Protein AF-A0A9D8RLP2-F1 (afdb_monomer_lite)

Foldseek 3Di:
DPDWDDDDFKIKDWAQPDPDPCSVQQWIKIKMKGGPPADDKDWDWDDPDPPDTDIDTDRDDPDDPPDDIDMDIDICNVPRPDVHRVRRVVVSVVVNVCVVDPDDDDDD

Secondary structure (DSSP, 8-state):
--EEEEETTEEEEEEES--STTHHHH-EEEEEEE-TT-S-EEEEEEEEETTEEEEEEEE---PPTTPPPEEEEEETTTTSS-SSHHHHHHHHHHHHHHHHS-------

Radius of gyration: 16.04 Å; chains: 1; bounding box: 32×32×56 Å

Sequence (108 aa):
VKDITQQGNWLALTEPASDSSDAERDGDILLGVILQGAEKQSRFQTPTSPNQQVQHALLLRKAKAGEKILMLNGSAWSHAGVAGGAEWAEQVKQAADRLNNPLLIKIK

Structure (mmCIF, N/CA/C/O backbone):
data_AF-A0A9D8RLP2-F1
#
_entry.id   AF-A0A9D8RLP2-F1
#
loop_
_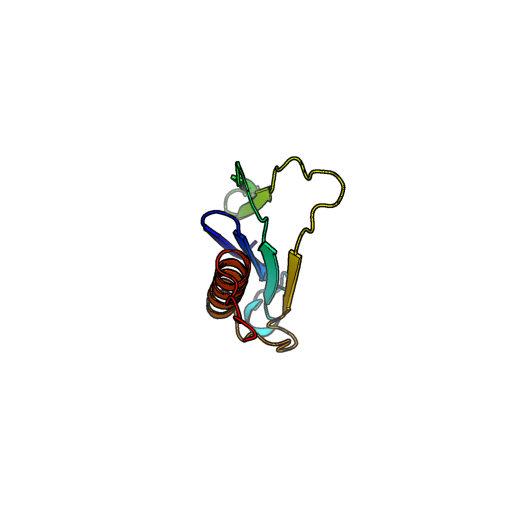atom_site.group_PDB
_atom_site.id
_atom_site.type_symbol
_atom_site.label_atom_id
_atom_site.label_alt_id
_atom_site.label_comp_id
_atom_site.label_asym_id
_atom_site.label_entity_id
_atom_site.label_seq_id
_atom_site.pdbx_PDB_ins_code
_atom_site.Cartn_x
_atom_site.Cartn_y
_atom_site.Cartn_z
_atom_site.occupancy
_atom_site.B_iso_or_equiv
_atom_site.auth_seq_id
_atom_site.auth_comp_id
_atom_site.auth_asym_id
_atom_site.auth_atom_id
_atom_site.pdbx_PDB_model_num
ATOM 1 N N . VAL A 1 1 ? -1.550 7.129 -10.935 1.00 70.94 1 VAL A N 1
ATOM 2 C CA . VAL A 1 1 ? -1.659 5.824 -10.263 1.00 70.94 1 VAL A CA 1
ATOM 3 C C . VAL A 1 1 ? -1.643 4.693 -11.251 1.00 70.94 1 VAL A C 1
ATOM 5 O O . VAL A 1 1 ? -2.563 4.590 -12.058 1.00 70.94 1 VAL A O 1
ATOM 8 N N . LYS A 1 2 ? -0.567 3.899 -11.205 1.00 77.69 2 LYS A N 1
ATOM 9 C CA . LYS A 1 2 ? -0.337 2.729 -12.064 1.00 77.69 2 LYS A CA 1
ATOM 10 C C . LYS A 1 2 ? -1.239 1.580 -11.639 1.00 77.69 2 LYS A C 1
ATOM 12 O O . LYS A 1 2 ? -1.931 1.011 -12.475 1.00 77.69 2 LYS A O 1
ATOM 17 N N . ASP A 1 3 ? -1.283 1.301 -10.338 1.00 83.94 3 ASP A N 1
ATOM 18 C CA . ASP A 1 3 ? -2.168 0.280 -9.793 1.00 83.94 3 ASP A CA 1
ATOM 19 C C . ASP A 1 3 ? -2.656 0.612 -8.383 1.00 83.94 3 ASP A C 1
ATOM 21 O O . ASP A 1 3 ? -1.991 1.288 -7.594 1.00 83.94 3 ASP A O 1
ATOM 25 N N . ILE A 1 4 ? -3.842 0.104 -8.073 1.00 86.25 4 ILE A N 1
ATOM 26 C CA . ILE A 1 4 ? -4.405 0.089 -6.732 1.00 86.25 4 ILE A CA 1
ATOM 27 C C . ILE A 1 4 ? -4.890 -1.334 -6.487 1.00 86.25 4 ILE A C 1
ATOM 29 O O . ILE A 1 4 ? -5.647 -1.882 -7.287 1.00 86.25 4 ILE A O 1
ATOM 33 N N . THR A 1 5 ? -4.552 -1.897 -5.336 1.00 87.06 5 THR A N 1
ATOM 34 C CA . THR A 1 5 ? -5.169 -3.115 -4.809 1.00 87.06 5 THR A CA 1
ATOM 35 C C . THR A 1 5 ? -5.876 -2.773 -3.504 1.00 87.06 5 THR A C 1
ATOM 37 O O . THR A 1 5 ? -5.331 -2.088 -2.642 1.00 87.06 5 THR A O 1
ATOM 40 N N . GLN A 1 6 ? -7.125 -3.209 -3.372 1.00 84.19 6 GLN A N 1
ATOM 41 C CA . GLN A 1 6 ? -7.971 -2.883 -2.230 1.00 84.19 6 GLN A CA 1
ATOM 42 C C . GLN A 1 6 ? -8.731 -4.129 -1.791 1.00 84.19 6 GLN A C 1
ATOM 44 O O . GLN A 1 6 ? -9.425 -4.740 -2.605 1.00 84.19 6 GLN A O 1
ATOM 49 N N . GLN A 1 7 ? -8.650 -4.467 -0.504 1.00 82.56 7 GLN A N 1
ATOM 50 C CA . GLN A 1 7 ? -9.427 -5.562 0.063 1.00 82.56 7 GLN A CA 1
ATOM 51 C C . GLN A 1 7 ? -9.730 -5.305 1.539 1.00 82.56 7 GLN A C 1
ATOM 53 O O . GLN A 1 7 ? -8.838 -5.037 2.341 1.00 82.56 7 GLN A O 1
ATOM 58 N N . GLY A 1 8 ? -11.005 -5.432 1.909 1.00 80.25 8 GLY A N 1
ATOM 59 C CA . GLY A 1 8 ? -11.451 -5.300 3.293 1.00 80.25 8 GLY A CA 1
ATOM 60 C C . GLY A 1 8 ? -11.092 -3.943 3.900 1.00 80.25 8 GLY A C 1
ATOM 61 O O . GLY A 1 8 ? -11.764 -2.946 3.651 1.00 80.25 8 GLY A O 1
ATOM 62 N N . ASN A 1 9 ? -10.061 -3.933 4.744 1.00 78.31 9 ASN A N 1
ATOM 63 C CA . ASN A 1 9 ? -9.677 -2.797 5.572 1.00 78.31 9 ASN A CA 1
ATOM 64 C C . ASN A 1 9 ? -8.304 -2.199 5.217 1.00 78.31 9 ASN A C 1
ATOM 66 O O . ASN A 1 9 ? -7.820 -1.307 5.916 1.00 78.31 9 ASN A O 1
ATOM 70 N N . TRP A 1 10 ? -7.686 -2.657 4.129 1.00 84.56 10 TRP A N 1
ATOM 71 C CA . TRP A 1 10 ? -6.401 -2.151 3.660 1.00 84.56 10 TRP A CA 1
ATOM 72 C C . TRP A 1 10 ? -6.428 -1.791 2.173 1.00 84.56 10 TRP A C 1
ATOM 74 O O . TRP A 1 10 ? -7.321 -2.194 1.423 1.00 84.56 10 TRP A O 1
ATOM 84 N N . LEU A 1 11 ? -5.463 -0.971 1.772 1.00 87.62 11 LEU A N 1
ATOM 85 C CA . LEU A 1 11 ? -5.239 -0.531 0.401 1.00 87.62 11 LEU A CA 1
ATOM 86 C C . LEU A 1 11 ? -3.734 -0.450 0.142 1.00 87.62 11 LEU A C 1
ATOM 88 O O . LEU A 1 11 ? -3.007 0.099 0.967 1.00 87.62 11 LEU A O 1
ATOM 92 N N . ALA A 1 12 ? -3.293 -0.955 -1.006 1.00 88.50 12 ALA A N 1
ATOM 93 C CA . ALA A 1 12 ? -1.963 -0.738 -1.560 1.00 88.50 12 ALA A CA 1
ATOM 94 C C . ALA A 1 12 ? -2.080 0.040 -2.876 1.00 88.50 12 ALA A C 1
ATOM 96 O O . ALA A 1 12 ? -2.970 -0.219 -3.686 1.00 88.50 12 ALA A O 1
ATOM 97 N N . LEU A 1 13 ? -1.191 1.003 -3.077 1.00 88.12 13 LEU A N 1
ATOM 98 C CA . LEU A 1 13 ? -1.156 1.909 -4.215 1.00 88.12 13 LEU A CA 1
ATOM 99 C C . LEU A 1 13 ? 0.264 1.965 -4.777 1.00 88.12 13 LEU A C 1
ATOM 101 O O . LEU A 1 13 ? 1.233 1.989 -4.016 1.00 88.12 13 LEU A O 1
ATOM 105 N N . THR A 1 14 ? 0.347 1.973 -6.104 1.00 87.12 14 THR A N 1
ATOM 106 C CA . THR A 1 14 ? 1.586 2.024 -6.880 1.00 87.12 14 THR A CA 1
ATOM 107 C C . THR A 1 14 ? 1.517 3.190 -7.858 1.00 87.12 14 THR A C 1
ATOM 109 O O . THR A 1 14 ? 0.660 3.209 -8.747 1.00 87.12 14 THR A O 1
ATOM 112 N N . GLU A 1 15 ? 2.445 4.131 -7.719 1.00 84.00 15 GLU A N 1
ATOM 113 C CA . GLU A 1 15 ? 2.680 5.227 -8.658 1.00 84.00 15 GLU A CA 1
ATOM 114 C C . GLU A 1 15 ? 3.975 5.012 -9.426 1.00 84.00 15 GLU A C 1
ATOM 116 O O . GLU A 1 15 ? 4.944 4.566 -8.820 1.00 84.00 15 GLU A O 1
ATOM 121 N N . PRO A 1 16 ? 4.053 5.427 -10.697 1.00 80.81 16 PRO A N 1
ATOM 122 C CA . PRO A 1 16 ? 5.354 5.633 -11.312 1.00 80.81 16 PRO A CA 1
ATOM 123 C C . PRO A 1 16 ? 6.097 6.760 -10.571 1.00 80.81 16 PRO A C 1
ATOM 125 O O . PRO A 1 16 ? 5.498 7.786 -10.236 1.00 80.81 16 PRO A O 1
ATOM 128 N N . ALA A 1 17 ? 7.394 6.589 -10.304 1.00 79.31 17 ALA A N 1
ATOM 129 C CA . ALA A 1 17 ? 8.206 7.635 -9.675 1.00 79.31 17 ALA A CA 1
ATOM 130 C C . ALA A 1 17 ? 8.498 8.810 -10.624 1.00 79.31 17 ALA A C 1
ATOM 132 O O . ALA A 1 17 ? 8.839 9.902 -10.168 1.00 79.31 17 ALA A O 1
ATOM 133 N N . SER A 1 18 ? 8.356 8.588 -11.935 1.00 75.06 18 SER A N 1
ATOM 134 C CA . SER A 1 18 ? 8.600 9.568 -12.991 1.00 75.06 18 SER A CA 1
ATOM 135 C C . SER A 1 18 ? 7.520 9.513 -14.076 1.00 75.06 18 SER A C 1
ATOM 137 O O . SER A 1 18 ? 6.924 8.470 -14.333 1.00 75.06 18 SER A O 1
ATOM 139 N N . ASP A 1 19 ? 7.292 10.644 -14.738 1.00 71.31 19 ASP A N 1
ATOM 140 C CA . ASP A 1 19 ? 6.500 10.793 -15.961 1.00 71.31 19 ASP A CA 1
ATOM 141 C C . ASP A 1 19 ? 7.304 10.489 -17.242 1.00 71.31 19 ASP A C 1
ATOM 143 O O . ASP A 1 19 ? 6.831 10.745 -18.353 1.00 71.31 19 ASP A O 1
ATOM 147 N N . SER A 1 20 ? 8.515 9.937 -17.105 1.00 72.25 20 SER A N 1
ATOM 148 C CA . SER A 1 20 ? 9.349 9.524 -18.231 1.00 72.25 20 SER A CA 1
ATOM 149 C C . SER A 1 20 ? 8.720 8.379 -19.038 1.00 72.25 20 SER A C 1
ATOM 151 O O . SER A 1 20 ? 7.851 7.638 -18.574 1.00 72.25 20 SER A O 1
ATOM 153 N N . SER A 1 21 ? 9.204 8.193 -20.270 1.00 70.75 21 SER A N 1
ATOM 154 C CA . SER A 1 21 ? 8.784 7.084 -21.135 1.00 70.75 21 SER A CA 1
ATOM 155 C C . SER A 1 21 ? 9.223 5.702 -20.633 1.00 70.75 21 SER A C 1
ATOM 157 O O . SER A 1 21 ? 8.793 4.702 -21.197 1.00 70.75 21 SER A O 1
ATOM 159 N N . ASP A 1 22 ? 10.094 5.645 -19.622 1.00 69.44 22 ASP A N 1
ATOM 160 C CA . ASP A 1 22 ? 10.622 4.417 -19.023 1.00 69.44 22 ASP A CA 1
ATOM 161 C C . ASP A 1 22 ? 10.493 4.492 -17.495 1.00 69.44 22 ASP A C 1
ATOM 163 O O . ASP A 1 22 ? 11.465 4.484 -16.737 1.00 69.44 22 ASP A O 1
ATOM 167 N N . ALA A 1 23 ? 9.246 4.624 -17.043 1.00 63.38 23 ALA A N 1
ATOM 168 C CA . ALA A 1 23 ? 8.925 4.708 -15.625 1.00 63.38 23 ALA A CA 1
ATOM 169 C C . ALA A 1 23 ? 9.343 3.449 -14.839 1.00 63.38 23 ALA A C 1
ATOM 171 O O . ALA A 1 23 ? 9.569 3.540 -13.639 1.00 63.38 23 ALA A O 1
ATOM 172 N N . GLU A 1 24 ? 9.478 2.283 -15.488 1.00 67.44 24 GLU A N 1
ATOM 173 C CA . GLU A 1 24 ? 9.956 1.061 -14.823 1.00 67.44 24 GLU A CA 1
ATOM 174 C C . GLU A 1 24 ? 11.437 1.153 -14.447 1.00 67.44 24 GLU A C 1
ATOM 176 O O . GLU A 1 24 ? 11.797 0.772 -13.332 1.00 67.44 24 GLU A O 1
ATOM 181 N N . ARG A 1 25 ? 12.285 1.729 -15.313 1.00 73.50 25 ARG A N 1
ATOM 182 C CA . ARG A 1 25 ? 13.678 2.059 -14.967 1.00 73.50 25 ARG A CA 1
ATOM 183 C C . ARG A 1 25 ? 13.756 3.040 -13.802 1.00 73.50 25 ARG A C 1
ATOM 185 O O . ARG A 1 25 ? 14.623 2.908 -12.940 1.00 73.50 25 ARG A O 1
ATOM 192 N N . ASP A 1 26 ? 12.867 4.027 -13.795 1.00 76.44 26 ASP A N 1
ATOM 193 C CA . ASP A 1 26 ? 12.834 5.065 -12.761 1.00 76.44 26 ASP A CA 1
ATOM 194 C C . ASP A 1 26 ? 12.185 4.570 -11.456 1.00 76.44 26 ASP A C 1
ATOM 196 O O . ASP A 1 26 ? 12.259 5.244 -10.433 1.00 76.44 26 ASP A O 1
ATOM 200 N N . GLY A 1 27 ? 11.617 3.362 -11.473 1.00 76.94 27 GLY A N 1
ATOM 201 C CA . GLY A 1 27 ? 10.991 2.701 -10.340 1.00 76.94 27 GLY A CA 1
ATOM 202 C C . GLY A 1 27 ? 9.607 3.249 -9.987 1.00 76.94 27 GLY A C 1
ATOM 203 O O . GLY A 1 27 ? 9.154 4.287 -10.464 1.00 76.94 27 GLY A O 1
ATOM 204 N N . ASP A 1 28 ? 8.926 2.529 -9.099 1.00 84.50 28 ASP A N 1
ATOM 205 C CA . ASP A 1 28 ? 7.602 2.894 -8.595 1.00 84.50 28 ASP A CA 1
ATOM 206 C C . ASP A 1 28 ? 7.681 3.434 -7.145 1.00 84.50 28 ASP A C 1
ATOM 208 O O . ASP A 1 28 ? 8.479 2.966 -6.322 1.00 84.50 28 ASP A O 1
ATOM 212 N N . ILE A 1 29 ? 6.812 4.391 -6.811 1.00 82.56 29 ILE A N 1
ATOM 213 C CA . ILE A 1 29 ? 6.515 4.841 -5.444 1.00 82.56 29 ILE A CA 1
ATOM 214 C C . ILE A 1 29 ? 5.323 4.040 -4.920 1.00 82.56 29 ILE A C 1
ATOM 216 O O . ILE A 1 29 ? 4.307 3.884 -5.600 1.00 82.56 29 ILE A O 1
ATOM 220 N N . LEU A 1 30 ? 5.432 3.545 -3.689 1.00 85.75 30 LEU A N 1
ATOM 221 C CA . LEU A 1 30 ? 4.496 2.582 -3.124 1.00 85.75 30 LEU A CA 1
ATOM 222 C C . LEU A 1 30 ? 3.918 3.113 -1.807 1.00 85.75 30 LEU A C 1
ATOM 224 O O . LEU A 1 30 ? 4.648 3.527 -0.904 1.00 85.75 30 LEU A O 1
ATOM 228 N N . LEU A 1 31 ? 2.592 3.092 -1.680 1.00 85.44 31 LEU A N 1
ATOM 229 C CA . LEU A 1 31 ? 1.877 3.503 -0.469 1.00 85.44 31 LEU A CA 1
ATOM 230 C C . LEU A 1 31 ? 0.906 2.410 -0.029 1.00 85.44 31 LEU A C 1
ATOM 232 O O . LEU A 1 31 ? 0.253 1.772 -0.848 1.00 85.44 31 LEU A O 1
ATOM 236 N N . GLY A 1 32 ? 0.817 2.187 1.275 1.00 84.69 32 GLY A N 1
ATOM 237 C CA . GLY A 1 32 ? -0.005 1.170 1.903 1.00 84.69 32 GLY A CA 1
ATOM 238 C C . GLY A 1 32 ? -0.721 1.793 3.085 1.00 84.69 32 GLY A C 1
ATOM 239 O O . GLY A 1 32 ? -0.103 2.454 3.916 1.00 84.69 32 GLY A O 1
ATOM 240 N N . VAL A 1 33 ? -2.031 1.614 3.173 1.00 82.81 33 VAL A N 1
ATOM 241 C CA . VAL A 1 33 ? -2.820 2.146 4.285 1.00 82.81 33 VAL A CA 1
ATOM 242 C C . VAL A 1 33 ? -3.658 1.030 4.871 1.00 82.81 33 VAL A C 1
ATOM 244 O O . VAL A 1 33 ? -4.400 0.361 4.152 1.00 82.81 33 VAL A O 1
ATOM 247 N N . ILE A 1 34 ? -3.553 0.846 6.186 1.00 81.75 34 ILE A N 1
ATOM 248 C CA . ILE A 1 34 ? -4.319 -0.149 6.933 1.00 81.75 34 ILE A CA 1
ATOM 249 C C . ILE A 1 34 ? -5.197 0.589 7.938 1.00 81.75 34 ILE A C 1
ATOM 251 O O . ILE A 1 34 ? -4.717 1.311 8.816 1.00 81.75 34 ILE A O 1
ATOM 255 N N . LEU A 1 35 ? -6.504 0.393 7.808 1.00 75.50 35 LEU A N 1
ATOM 256 C CA . LEU A 1 35 ? -7.515 0.960 8.685 1.00 75.50 35 LEU A CA 1
ATOM 257 C C . LEU A 1 35 ? -8.114 -0.169 9.515 1.00 75.50 35 LEU A C 1
ATOM 259 O O . LEU A 1 35 ? -8.922 -0.935 9.008 1.00 75.50 35 LEU A O 1
ATOM 263 N N . GLN A 1 36 ? -7.768 -0.311 10.790 1.00 68.88 36 GLN A N 1
ATOM 264 C CA . GLN A 1 36 ? -8.489 -1.270 11.639 1.00 68.88 36 GLN A CA 1
ATOM 265 C C . GLN A 1 36 ? -9.965 -0.850 11.717 1.00 68.88 36 GLN A C 1
ATOM 267 O O . GLN A 1 36 ? -10.224 0.318 11.945 1.00 68.88 36 GLN A O 1
ATOM 272 N N . GLY A 1 37 ? -10.934 -1.740 11.456 1.00 62.28 37 GLY A N 1
ATOM 273 C CA . GLY A 1 37 ? -12.376 -1.434 11.568 1.00 62.28 37 GLY A CA 1
ATOM 274 C C . GLY A 1 37 ? -13.006 -0.554 10.4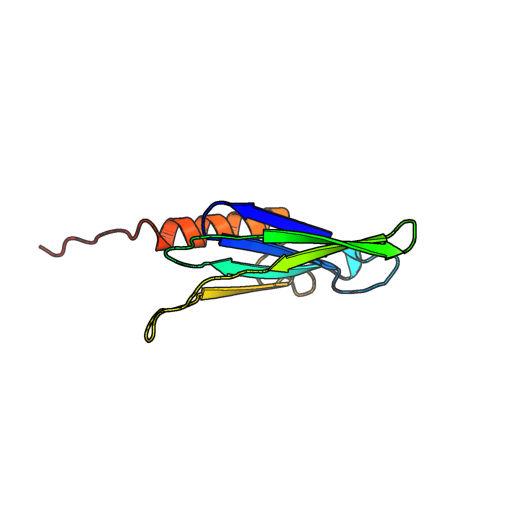68 1.00 62.28 37 GLY A C 1
ATOM 275 O O . GLY A 1 37 ? -13.844 0.289 10.775 1.00 62.28 37 GLY A O 1
ATOM 276 N N . ALA A 1 38 ? -12.598 -0.683 9.201 1.00 55.25 38 ALA A N 1
ATOM 277 C CA . ALA A 1 38 ? -13.098 0.165 8.108 1.00 55.25 38 ALA A CA 1
ATOM 278 C C . ALA A 1 38 ? -14.540 -0.157 7.653 1.00 55.25 38 ALA A C 1
ATOM 280 O O . ALA A 1 38 ? -14.881 -1.317 7.443 1.00 55.25 38 ALA A O 1
ATOM 281 N N . GLU A 1 39 ? -15.347 0.888 7.413 1.00 55.06 39 GLU A N 1
ATOM 282 C CA . GLU A 1 39 ? -16.744 0.771 6.945 1.00 55.06 39 GLU A CA 1
ATOM 283 C C . GLU A 1 39 ? -16.963 1.157 5.468 1.00 55.06 39 GLU A C 1
ATOM 285 O O . GLU A 1 39 ? -18.036 0.877 4.939 1.00 55.06 39 GLU A O 1
ATOM 290 N N . LYS A 1 40 ? -15.984 1.760 4.768 1.00 56.72 40 LYS A N 1
ATOM 291 C CA . LYS A 1 40 ? -16.012 1.959 3.303 1.00 56.72 40 LYS A CA 1
ATOM 292 C C . LYS A 1 40 ? -14.651 2.398 2.759 1.00 56.72 40 LYS A C 1
ATOM 294 O O . LYS A 1 40 ? -13.985 3.263 3.318 1.00 56.72 40 LYS A O 1
ATOM 299 N N . GLN A 1 41 ? -14.266 1.826 1.628 1.00 64.44 41 GLN A N 1
ATOM 300 C CA . GLN A 1 41 ? -13.088 2.203 0.853 1.00 64.44 41 GLN A CA 1
ATOM 301 C C . GLN A 1 41 ? -13.544 2.382 -0.600 1.00 64.44 41 GLN A C 1
ATOM 303 O O . GLN A 1 41 ? -14.294 1.543 -1.110 1.00 64.44 41 GLN A O 1
ATOM 308 N N . SER A 1 42 ? -13.160 3.476 -1.258 1.00 61.09 42 SER A N 1
ATOM 309 C CA . SER A 1 42 ? -13.636 3.782 -2.610 1.00 61.09 42 SER A CA 1
ATOM 310 C C . SER A 1 42 ? -12.484 4.116 -3.545 1.00 61.09 42 SER A C 1
ATOM 312 O O . SER A 1 42 ? -11.620 4.936 -3.233 1.00 61.09 42 SER A O 1
ATOM 314 N N . ARG A 1 43 ? -12.512 3.480 -4.717 1.00 67.25 43 ARG A N 1
ATOM 315 C CA . ARG A 1 43 ? -11.651 3.795 -5.850 1.00 67.25 43 ARG A CA 1
ATOM 316 C C . ARG A 1 43 ? -12.417 4.706 -6.796 1.00 67.25 43 ARG A C 1
ATOM 318 O O . ARG A 1 43 ? -13.531 4.376 -7.197 1.00 67.25 43 ARG A O 1
ATOM 325 N N . PHE A 1 44 ? -11.807 5.818 -7.167 1.00 63.25 44 PHE A N 1
ATOM 326 C CA . PHE A 1 44 ? -12.322 6.716 -8.189 1.00 63.25 44 PHE A CA 1
ATOM 327 C C . PHE A 1 44 ? -11.413 6.634 -9.405 1.00 63.25 44 PHE A C 1
ATOM 329 O O . PHE A 1 44 ? -10.196 6.629 -9.264 1.00 63.25 44 PHE A O 1
ATOM 336 N N . GLN A 1 45 ? -11.996 6.539 -10.592 1.00 69.38 45 GLN A N 1
ATOM 337 C CA . GLN A 1 45 ? -11.267 6.692 -11.845 1.00 69.38 45 GLN A CA 1
ATOM 338 C C . GLN A 1 45 ? -11.717 8.011 -12.452 1.00 69.38 45 GLN A C 1
ATOM 340 O O . GLN A 1 45 ? -12.909 8.204 -12.695 1.00 69.38 45 GLN A O 1
ATOM 345 N N . THR A 1 46 ? -10.785 8.935 -12.640 1.00 58.97 46 THR A N 1
ATOM 346 C CA . THR A 1 46 ? -11.052 10.225 -13.267 1.00 58.97 46 THR A CA 1
ATOM 347 C C . THR A 1 46 ? -10.374 10.254 -14.635 1.00 58.97 46 THR A C 1
ATOM 349 O O . THR A 1 46 ? -9.169 10.010 -14.734 1.00 58.97 46 THR A O 1
ATOM 352 N N . PRO A 1 47 ? -11.119 10.520 -15.720 1.00 65.56 47 PRO A N 1
ATOM 353 C CA . PRO A 1 47 ? -10.498 10.798 -17.003 1.00 65.56 47 PRO A CA 1
ATOM 354 C C . PRO A 1 47 ? -9.768 12.139 -16.907 1.00 65.56 47 PRO A C 1
ATOM 356 O O . PRO A 1 47 ? -10.367 13.155 -16.554 1.00 65.56 47 PRO A O 1
ATOM 359 N N . THR A 1 48 ? -8.473 12.144 -17.206 1.00 66.31 48 THR A N 1
ATOM 360 C CA . THR A 1 48 ? -7.651 13.366 -17.243 1.00 66.31 48 THR A CA 1
ATOM 361 C C . THR A 1 48 ? -7.325 13.800 -18.670 1.00 66.31 48 THR A C 1
ATOM 363 O O . THR A 1 48 ? -7.006 14.962 -18.900 1.00 66.31 48 THR A O 1
ATOM 366 N N . SER A 1 49 ? -7.435 12.884 -19.638 1.00 62.97 49 SER A N 1
ATOM 367 C CA . SER A 1 49 ? -7.223 13.099 -21.075 1.00 62.97 49 SER A CA 1
ATOM 368 C C . SER A 1 49 ? -7.959 11.993 -21.860 1.00 62.97 49 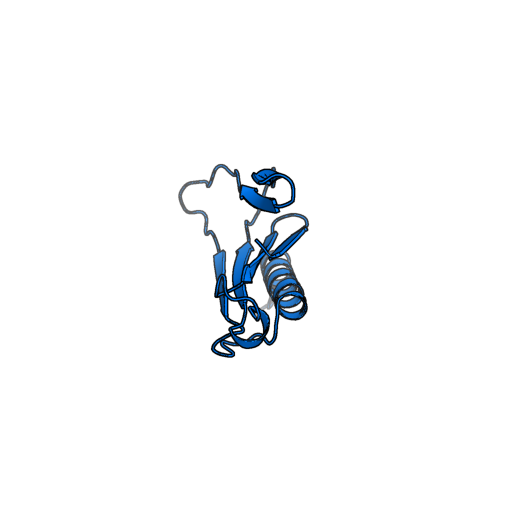SER A C 1
ATOM 370 O O . SER A 1 49 ? -8.272 10.966 -21.253 1.00 62.97 49 SER A O 1
ATOM 372 N N . PRO A 1 50 ? -8.228 12.117 -23.179 1.00 67.50 50 PRO A N 1
ATOM 373 C CA . PRO A 1 50 ? -8.999 11.123 -23.943 1.00 67.50 50 PRO A CA 1
ATOM 374 C C . PRO A 1 50 ? -8.486 9.680 -23.832 1.00 67.50 50 PRO A C 1
ATOM 376 O O . PRO A 1 50 ? -9.270 8.746 -23.957 1.00 67.50 50 PRO A O 1
ATOM 379 N N . ASN A 1 51 ? -7.192 9.510 -23.538 1.00 61.69 51 ASN A N 1
ATOM 380 C CA . ASN A 1 51 ? -6.536 8.213 -23.362 1.00 61.69 51 ASN A CA 1
ATOM 381 C C . ASN A 1 51 ? -5.864 8.052 -21.984 1.00 61.69 51 ASN A C 1
ATOM 383 O O . ASN A 1 51 ? -5.074 7.130 -21.801 1.00 61.69 51 ASN A O 1
ATOM 387 N N . GLN A 1 52 ? -6.125 8.948 -21.024 1.00 58.22 52 GLN A N 1
ATOM 388 C CA . GLN A 1 52 ? -5.559 8.855 -19.675 1.00 58.22 52 GLN A CA 1
ATOM 389 C C . GLN A 1 52 ? -6.659 8.785 -18.625 1.00 58.22 52 GLN A C 1
ATOM 391 O O . GLN A 1 52 ? -7.524 9.658 -18.532 1.00 58.22 52 GLN A O 1
ATOM 396 N N . GLN A 1 53 ? -6.576 7.746 -17.802 1.00 66.94 53 GLN A N 1
ATOM 397 C CA . GLN A 1 53 ? -7.369 7.604 -16.594 1.00 66.94 53 GLN A CA 1
ATOM 398 C C . GLN A 1 53 ? -6.423 7.650 -15.403 1.00 66.94 53 GLN A C 1
ATOM 400 O O . GLN A 1 53 ? -5.460 6.885 -15.337 1.00 66.94 53 GLN A O 1
ATOM 405 N N . VAL A 1 54 ? -6.703 8.534 -14.452 1.00 63.88 54 VAL A N 1
ATOM 406 C CA . VAL A 1 54 ? -6.017 8.540 -13.165 1.00 63.88 54 VAL A CA 1
ATOM 407 C C . VAL A 1 54 ? -6.913 7.824 -12.169 1.00 63.88 54 VAL A C 1
ATOM 409 O O . VAL A 1 54 ? -8.078 8.172 -11.980 1.00 63.88 54 VAL A O 1
ATOM 412 N N . GLN A 1 55 ? -6.387 6.771 -11.550 1.00 69.12 55 GLN A N 1
ATOM 413 C CA . GLN A 1 55 ? -7.056 6.152 -10.412 1.00 69.12 55 GLN A CA 1
ATOM 414 C C . GLN A 1 55 ? -6.761 6.998 -9.170 1.00 69.12 55 GLN A C 1
ATOM 416 O O . GLN A 1 55 ? -5.668 7.518 -9.033 1.00 69.12 55 GLN A O 1
ATOM 421 N N . HIS A 1 56 ? -7.703 7.143 -8.252 1.00 65.75 56 HIS A N 1
ATOM 422 C CA . HIS A 1 56 ? -7.497 7.757 -6.947 1.00 65.75 56 HIS A CA 1
ATOM 423 C C . HIS A 1 56 ? -8.104 6.844 -5.883 1.00 65.75 56 HIS A C 1
ATOM 425 O O . HIS A 1 56 ? -9.216 6.334 -6.043 1.00 65.75 56 HIS A O 1
ATOM 431 N N . ALA A 1 57 ? -7.380 6.647 -4.785 1.00 65.06 57 ALA A N 1
ATOM 432 C CA . ALA A 1 57 ? -7.902 5.985 -3.600 1.00 65.06 57 ALA A CA 1
ATOM 433 C C . ALA A 1 57 ? -8.434 7.039 -2.629 1.00 65.06 57 ALA A C 1
ATOM 435 O O . ALA A 1 57 ? -7.682 7.912 -2.198 1.00 65.06 57 ALA A O 1
ATOM 436 N N . LEU A 1 58 ? -9.709 6.941 -2.252 1.00 64.31 58 LEU A N 1
ATOM 437 C CA . LEU A 1 58 ? -10.263 7.732 -1.160 1.00 64.31 58 LEU A CA 1
ATOM 438 C C . LEU A 1 58 ? -10.630 6.804 -0.006 1.00 64.31 58 LEU A C 1
ATOM 440 O O . LEU A 1 58 ? -11.478 5.914 -0.116 1.00 64.31 58 LEU A O 1
ATOM 444 N N . LEU A 1 59 ? -9.972 7.039 1.122 1.00 64.94 59 LEU A N 1
ATOM 445 C CA . LEU A 1 59 ? -10.195 6.318 2.362 1.00 64.94 59 LEU A CA 1
ATOM 446 C C . LEU A 1 59 ? -11.041 7.203 3.277 1.00 64.94 59 LEU A C 1
ATOM 448 O O . LEU A 1 59 ? -10.540 8.125 3.914 1.00 64.94 59 LEU A O 1
ATOM 452 N N . LEU A 1 60 ? -12.347 6.935 3.310 1.00 59.22 60 LEU A N 1
ATOM 453 C CA . LEU A 1 60 ? -13.305 7.652 4.148 1.00 59.22 60 LEU A CA 1
ATOM 454 C C . LEU A 1 60 ? -13.681 6.789 5.343 1.00 59.22 60 LEU A C 1
ATOM 456 O O . LEU A 1 60 ? -14.460 5.845 5.248 1.00 59.22 60 LEU A O 1
ATOM 460 N N . ARG A 1 61 ? -13.141 7.158 6.498 1.00 63.09 61 ARG A N 1
ATOM 461 C CA . ARG A 1 61 ? -13.477 6.549 7.778 1.00 63.09 61 ARG A CA 1
ATOM 462 C C . ARG A 1 61 ? -13.489 7.637 8.838 1.00 63.09 61 ARG A C 1
ATOM 464 O O . ARG A 1 61 ? -12.567 8.445 8.914 1.00 63.09 61 ARG A O 1
ATOM 471 N N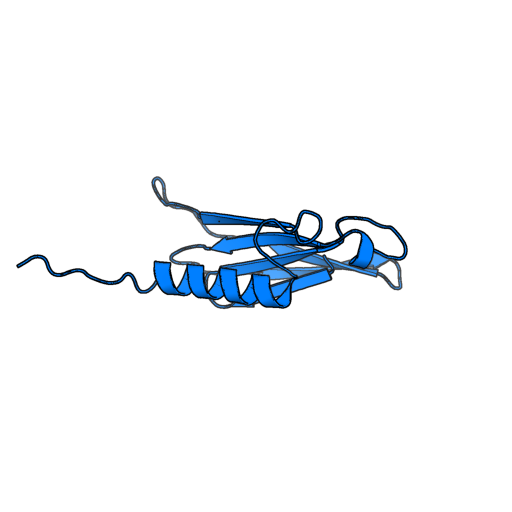 . LYS A 1 62 ? -14.499 7.624 9.707 1.00 59.62 62 LYS A N 1
ATOM 472 C CA . LYS A 1 62 ? -14.434 8.395 10.950 1.00 59.62 62 LYS A CA 1
ATOM 473 C C . LYS A 1 62 ? -13.401 7.723 11.855 1.00 59.62 62 LYS A C 1
ATOM 475 O O . LYS A 1 62 ? -13.645 6.646 12.394 1.00 59.62 62 LYS A O 1
ATOM 480 N N . ALA A 1 63 ? -12.211 8.305 11.966 1.00 61.34 63 ALA A N 1
ATOM 481 C CA . ALA A 1 63 ? -11.271 7.926 13.015 1.00 61.34 63 ALA A CA 1
ATOM 482 C C . ALA A 1 63 ? -11.884 8.307 14.368 1.00 61.34 63 ALA A C 1
ATOM 484 O O . ALA A 1 63 ? -12.378 9.428 14.519 1.00 61.34 63 ALA A O 1
ATOM 485 N N . LYS A 1 64 ? -11.906 7.387 15.338 1.00 68.19 64 LYS A N 1
ATOM 486 C CA . LYS A 1 64 ? -12.246 7.759 16.715 1.00 68.19 64 LYS A CA 1
ATOM 487 C C . LYS A 1 64 ? -11.017 8.398 17.360 1.00 68.19 64 LYS A C 1
ATOM 489 O O . LYS A 1 64 ? -9.882 8.081 17.005 1.00 68.19 64 LYS A O 1
ATOM 494 N N . ALA A 1 65 ? -11.231 9.309 18.305 1.00 64.12 65 ALA A N 1
ATOM 495 C CA . ALA A 1 65 ? -10.127 9.871 19.077 1.00 64.12 65 ALA A CA 1
ATOM 496 C C . ALA A 1 65 ? -9.341 8.740 19.768 1.00 64.12 65 ALA A C 1
ATOM 498 O O . ALA A 1 65 ? -9.938 7.863 20.389 1.00 64.12 65 ALA A O 1
ATOM 499 N N . GLY A 1 66 ? -8.012 8.752 19.629 1.00 70.44 66 GLY A N 1
ATOM 500 C CA . GLY A 1 66 ? -7.119 7.717 20.170 1.00 70.44 66 GLY A CA 1
ATOM 501 C C . GLY A 1 66 ? -6.904 6.497 19.268 1.00 70.44 66 GLY A C 1
ATOM 502 O O . GLY A 1 66 ? -6.126 5.611 19.618 1.00 70.44 66 GLY A O 1
ATOM 503 N N . GLU A 1 67 ? -7.548 6.437 18.104 1.00 71.81 67 GLU A N 1
ATOM 504 C CA . GLU A 1 67 ? -7.377 5.331 17.169 1.00 71.81 67 GLU A CA 1
ATOM 505 C C . GLU A 1 67 ? -6.122 5.484 16.305 1.00 71.81 67 GLU A C 1
ATOM 507 O O . GLU A 1 67 ? -5.793 6.576 15.841 1.00 71.81 67 GLU A O 1
ATOM 512 N N . LYS A 1 68 ? -5.414 4.372 16.081 1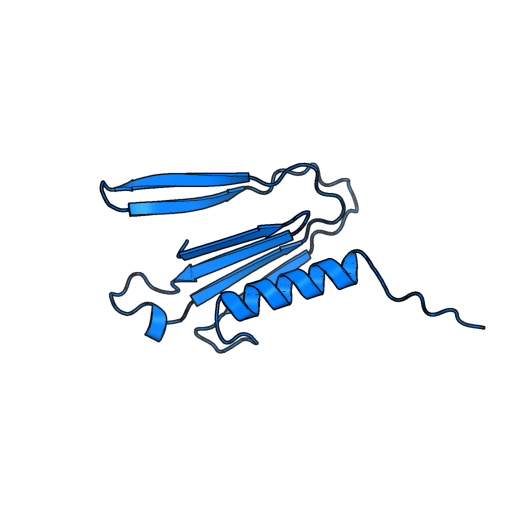.00 70.25 68 LYS A N 1
ATOM 513 C CA . LYS A 1 68 ? -4.167 4.354 15.313 1.00 70.25 68 LYS A CA 1
ATOM 514 C C . LYS A 1 68 ? -4.453 4.073 13.842 1.00 70.25 68 LYS A C 1
ATOM 516 O O . LYS A 1 68 ? -5.092 3.080 13.506 1.00 70.25 68 LYS A O 1
ATOM 521 N N . ILE A 1 69 ? -3.925 4.927 12.973 1.00 72.81 69 ILE A N 1
ATOM 522 C CA . ILE A 1 69 ? -3.858 4.689 11.530 1.00 72.81 69 ILE A CA 1
ATOM 523 C C . ILE A 1 69 ? -2.435 4.232 11.229 1.00 72.81 69 ILE A C 1
ATOM 525 O O . ILE A 1 69 ? -1.488 4.932 11.590 1.00 72.81 69 ILE A O 1
ATOM 529 N N . LEU A 1 70 ? -2.281 3.073 10.586 1.00 76.62 70 LEU A N 1
ATOM 530 C CA . LEU A 1 70 ? -0.974 2.635 10.109 1.00 76.62 70 LEU A CA 1
ATOM 531 C C . LEU A 1 70 ? -0.836 2.975 8.627 1.00 76.62 70 LEU A C 1
ATOM 533 O O . LEU A 1 70 ? -1.606 2.498 7.789 1.00 76.62 70 LEU A O 1
ATOM 537 N N . MET A 1 71 ? 0.166 3.794 8.329 1.00 78.19 71 MET A N 1
ATOM 538 C CA . MET A 1 71 ? 0.621 4.078 6.976 1.00 78.19 71 MET A CA 1
ATOM 539 C C . MET A 1 71 ? 1.962 3.386 6.762 1.00 78.19 71 MET A C 1
ATOM 541 O O . MET A 1 71 ? 2.858 3.485 7.598 1.00 78.19 71 MET A O 1
ATOM 545 N N . LEU A 1 72 ? 2.066 2.668 5.654 1.00 80.62 72 LEU A N 1
ATOM 546 C CA . LEU A 1 72 ? 3.269 2.005 5.182 1.00 80.62 72 LEU A CA 1
ATOM 547 C C . LEU A 1 72 ? 3.694 2.693 3.889 1.00 80.62 72 LEU A C 1
ATOM 549 O O . LEU A 1 72 ? 2.864 2.963 3.022 1.00 80.62 72 LEU A O 1
ATOM 553 N N . ASN A 1 73 ? 4.981 2.959 3.746 1.00 78.62 73 ASN A N 1
ATOM 554 C CA . ASN A 1 73 ? 5.562 3.536 2.543 1.00 78.62 73 ASN A CA 1
ATOM 555 C C . ASN A 1 73 ? 6.676 2.622 2.029 1.00 78.62 73 ASN A C 1
ATOM 557 O O . ASN A 1 73 ? 7.415 2.037 2.818 1.00 78.62 73 ASN A O 1
ATOM 561 N N . GLY A 1 74 ? 6.794 2.525 0.711 1.00 74.94 74 GLY A N 1
ATOM 562 C CA . GLY A 1 74 ? 7.831 1.771 0.021 1.00 74.94 74 GLY A CA 1
ATOM 563 C C . GLY A 1 74 ? 8.268 2.500 -1.246 1.00 74.94 74 GLY A C 1
ATOM 564 O O . GLY A 1 74 ? 7.606 3.425 -1.720 1.00 74.94 74 GLY A O 1
ATOM 565 N N . SER A 1 75 ? 9.404 2.094 -1.795 1.00 72.19 75 SER A N 1
ATOM 566 C CA . SER A 1 75 ? 9.904 2.614 -3.067 1.00 72.19 75 SER A CA 1
ATOM 567 C C . SER A 1 75 ? 10.698 1.526 -3.767 1.00 72.19 75 SER A C 1
ATOM 569 O O . SER A 1 75 ? 11.682 1.028 -3.215 1.00 72.19 75 SER A O 1
ATOM 571 N N . ALA A 1 76 ? 10.274 1.171 -4.978 1.00 68.00 76 ALA A N 1
ATOM 572 C CA . ALA A 1 76 ? 11.034 0.272 -5.837 1.00 68.00 76 ALA A CA 1
ATOM 573 C C . ALA A 1 76 ? 12.258 0.992 -6.430 1.00 68.00 76 ALA A C 1
ATOM 575 O O . ALA A 1 76 ? 13.302 0.372 -6.606 1.00 68.00 76 ALA A O 1
ATOM 576 N N . TRP A 1 77 ? 12.184 2.316 -6.632 1.00 65.06 77 TRP A N 1
ATOM 577 C CA . TRP A 1 77 ? 13.302 3.116 -7.149 1.00 65.06 77 TRP A CA 1
ATOM 578 C C . TRP A 1 77 ? 14.555 3.032 -6.265 1.00 65.06 77 TRP A C 1
ATOM 580 O O . TRP A 1 77 ? 15.670 2.864 -6.755 1.00 65.06 77 TRP A O 1
ATOM 590 N N . SER A 1 78 ? 14.379 3.086 -4.944 1.00 60.97 78 SER A N 1
ATOM 591 C CA . SER A 1 78 ? 15.481 2.977 -3.983 1.00 60.97 78 SER A CA 1
ATOM 592 C C . SER A 1 78 ? 15.670 1.566 -3.419 1.00 60.97 78 SER A C 1
ATOM 594 O O . SER A 1 78 ? 16.456 1.399 -2.487 1.00 60.97 78 SER A O 1
ATOM 596 N N . HIS A 1 79 ? 14.960 0.558 -3.948 1.00 61.44 79 HIS A N 1
ATOM 597 C CA . HIS A 1 79 ? 14.881 -0.793 -3.371 1.00 61.44 79 HIS A CA 1
ATOM 598 C C . HIS A 1 79 ? 14.608 -0.769 -1.858 1.00 61.44 79 HIS A C 1
ATOM 600 O O . HIS A 1 79 ? 15.148 -1.577 -1.100 1.00 61.44 79 HIS A O 1
ATOM 606 N N . ALA A 1 80 ? 13.786 0.177 -1.394 1.00 61.59 80 ALA A N 1
ATOM 607 C CA . ALA A 1 80 ? 13.453 0.352 0.015 1.00 61.59 80 ALA A CA 1
ATOM 608 C C . ALA A 1 80 ? 12.480 -0.744 0.488 1.00 61.59 80 ALA A C 1
ATOM 610 O O . ALA A 1 80 ? 11.345 -0.465 0.868 1.00 61.59 80 ALA A O 1
ATOM 611 N N . GLY A 1 81 ? 12.934 -1.999 0.446 1.00 67.12 81 GLY A N 1
ATOM 612 C CA . GLY A 1 81 ? 12.256 -3.169 1.000 1.00 67.12 81 GLY A CA 1
ATOM 613 C C . GLY A 1 81 ? 11.219 -3.849 0.101 1.00 67.12 81 GLY A C 1
ATOM 614 O O . GLY A 1 81 ? 10.532 -4.743 0.589 1.00 67.12 81 GLY A O 1
ATOM 615 N N . VAL A 1 82 ? 11.091 -3.453 -1.170 1.00 76.81 82 VAL A N 1
ATOM 616 C CA . VAL A 1 82 ? 10.118 -4.014 -2.128 1.00 76.81 82 VAL A CA 1
ATOM 617 C C . VAL A 1 82 ? 10.621 -3.903 -3.565 1.00 76.81 82 VAL A C 1
ATOM 619 O O . VAL A 1 82 ? 11.091 -2.839 -3.966 1.00 76.81 82 VAL A O 1
ATOM 622 N N . ALA A 1 83 ? 10.486 -4.977 -4.348 1.00 77.75 83 ALA A N 1
ATOM 623 C CA . ALA A 1 83 ? 10.910 -5.022 -5.749 1.00 77.75 83 ALA A CA 1
ATOM 624 C C . ALA A 1 83 ? 9.855 -4.476 -6.730 1.00 77.75 83 ALA A C 1
ATOM 626 O O . ALA A 1 83 ? 10.180 -4.178 -7.876 1.00 77.75 83 ALA A O 1
ATOM 627 N N . GLY A 1 84 ? 8.593 -4.335 -6.307 1.00 82.56 84 GLY A N 1
ATOM 628 C CA . GLY A 1 84 ? 7.533 -3.793 -7.159 1.00 82.56 84 GLY A CA 1
ATOM 629 C C . GLY A 1 84 ? 6.130 -3.881 -6.558 1.00 82.56 84 GLY A C 1
ATOM 630 O O . GLY A 1 84 ? 5.935 -4.368 -5.443 1.00 82.56 84 GLY A O 1
ATOM 631 N N . GLY A 1 85 ? 5.133 -3.423 -7.324 1.00 83.44 85 GLY A N 1
ATOM 632 C CA . GLY A 1 85 ? 3.744 -3.281 -6.865 1.00 83.44 85 GLY A CA 1
ATOM 633 C C . GLY A 1 85 ? 3.061 -4.583 -6.424 1.00 83.44 85 GLY A C 1
ATOM 634 O O . GLY A 1 85 ? 2.319 -4.582 -5.444 1.00 83.44 85 GLY A O 1
ATOM 635 N N . ALA A 1 86 ? 3.340 -5.710 -7.091 1.00 86.69 86 ALA A N 1
ATOM 636 C CA . ALA A 1 86 ? 2.747 -7.003 -6.731 1.00 86.69 86 ALA A CA 1
ATOM 637 C C . ALA A 1 86 ? 3.254 -7.516 -5.373 1.00 86.69 86 ALA A C 1
ATOM 639 O O . ALA A 1 86 ? 2.465 -7.925 -4.522 1.00 86.69 86 ALA A O 1
ATOM 640 N N . GLU A 1 87 ? 4.569 -7.445 -5.150 1.00 87.94 87 GLU A N 1
ATOM 641 C CA . GLU A 1 87 ? 5.171 -7.782 -3.858 1.00 87.94 87 GLU A CA 1
ATOM 642 C C . GLU A 1 87 ? 4.671 -6.829 -2.766 1.00 87.94 87 GLU A C 1
ATOM 644 O O . GLU A 1 87 ? 4.307 -7.264 -1.675 1.00 87.94 87 GLU A O 1
ATOM 649 N N . TRP A 1 88 ? 4.577 -5.535 -3.079 1.00 89.56 88 TRP A N 1
ATOM 650 C CA . TRP A 1 88 ? 4.053 -4.533 -2.160 1.00 89.56 88 TRP A CA 1
ATOM 651 C C . TRP A 1 88 ? 2.625 -4.822 -1.705 1.00 89.56 88 TRP A C 1
ATOM 653 O O . TRP A 1 88 ? 2.344 -4.786 -0.506 1.00 89.56 88 TRP A O 1
ATOM 663 N N . ALA A 1 89 ? 1.725 -5.143 -2.637 1.00 88.19 89 ALA A N 1
ATOM 664 C CA . ALA A 1 89 ? 0.344 -5.474 -2.308 1.00 88.19 89 ALA A CA 1
ATOM 665 C C . ALA A 1 89 ? 0.262 -6.667 -1.341 1.00 88.19 89 ALA A C 1
ATOM 667 O O . ALA A 1 89 ? -0.498 -6.625 -0.371 1.00 88.19 89 ALA A O 1
ATOM 668 N N . GLU A 1 90 ? 1.089 -7.694 -1.551 1.00 91.25 90 GLU A N 1
ATOM 669 C CA . GLU A 1 90 ? 1.161 -8.850 -0.656 1.00 91.25 90 GLU A CA 1
ATOM 670 C C . GLU A 1 90 ? 1.760 -8.483 0.716 1.00 91.25 90 GLU A C 1
ATOM 672 O O . GLU A 1 90 ? 1.236 -8.914 1.744 1.00 91.25 90 GLU A O 1
ATOM 677 N N . GLN A 1 91 ? 2.781 -7.620 0.780 1.00 90.62 91 GLN A N 1
ATOM 678 C CA . GLN A 1 91 ? 3.322 -7.140 2.060 1.00 90.62 91 GLN A CA 1
ATOM 679 C C . GLN A 1 91 ? 2.289 -6.334 2.871 1.00 90.62 91 GLN A C 1
ATOM 681 O O . GLN A 1 91 ? 2.151 -6.549 4.081 1.00 90.62 91 GLN A O 1
ATOM 686 N N . VAL A 1 92 ? 1.535 -5.433 2.227 1.00 89.44 92 VAL A N 1
ATOM 687 C CA . VAL A 1 92 ? 0.476 -4.646 2.889 1.00 89.44 92 VAL A CA 1
ATOM 688 C C . VAL A 1 92 ? -0.645 -5.561 3.386 1.00 89.44 92 VAL A C 1
ATOM 690 O O . VAL A 1 92 ? -1.095 -5.407 4.524 1.00 89.44 92 VAL A O 1
ATOM 693 N N . LYS A 1 93 ? -1.046 -6.553 2.583 1.00 89.56 93 LYS A N 1
ATOM 694 C CA . LYS A 1 93 ? -2.015 -7.582 2.980 1.00 89.56 93 LYS A CA 1
ATOM 695 C C . LYS A 1 93 ? -1.555 -8.349 4.218 1.00 89.56 93 LYS A C 1
ATOM 697 O O . LYS A 1 93 ? -2.281 -8.398 5.206 1.00 89.56 93 LYS A O 1
ATOM 702 N N . GLN A 1 94 ? -0.329 -8.870 4.221 1.00 89.56 94 GLN A N 1
ATOM 703 C CA . GLN A 1 94 ? 0.218 -9.593 5.374 1.00 89.56 94 GLN A CA 1
ATOM 704 C C . GLN A 1 94 ? 0.309 -8.713 6.625 1.00 89.56 94 GLN A C 1
ATOM 706 O O . GLN A 1 94 ? 0.065 -9.177 7.740 1.00 89.56 94 GLN A O 1
ATOM 711 N N . ALA A 1 95 ? 0.653 -7.432 6.469 1.00 88.19 95 ALA A N 1
ATOM 712 C CA . ALA A 1 95 ? 0.643 -6.484 7.576 1.00 88.19 95 ALA A CA 1
ATOM 713 C C . ALA A 1 95 ? -0.777 -6.255 8.124 1.00 88.19 95 ALA A C 1
ATOM 715 O O . ALA A 1 95 ? -0.953 -6.228 9.344 1.00 88.19 95 ALA A O 1
ATOM 716 N N . ALA A 1 96 ? -1.783 -6.153 7.252 1.00 85.31 96 ALA A N 1
ATOM 717 C CA . ALA A 1 96 ? -3.183 -6.051 7.654 1.00 85.31 96 ALA A CA 1
ATOM 718 C C . ALA A 1 96 ? -3.662 -7.320 8.377 1.00 85.31 96 ALA A C 1
ATOM 720 O O . ALA A 1 96 ? -4.279 -7.220 9.439 1.00 85.31 96 ALA A O 1
ATOM 721 N N . ASP A 1 97 ? -3.305 -8.502 7.872 1.00 85.50 97 ASP A N 1
ATOM 722 C CA . ASP A 1 97 ? -3.652 -9.790 8.480 1.00 85.50 97 ASP A CA 1
ATOM 723 C C . ASP A 1 97 ? -3.056 -9.937 9.886 1.00 85.50 97 ASP A C 1
ATOM 725 O O . ASP A 1 97 ? -3.769 -10.314 10.818 1.00 85.50 97 ASP A O 1
ATOM 729 N N . ARG A 1 98 ? -1.782 -9.563 10.078 1.00 84.94 98 ARG A N 1
ATOM 730 C CA . ARG A 1 98 ? -1.127 -9.563 11.403 1.00 84.94 98 ARG A CA 1
ATOM 731 C C . ARG A 1 98 ? -1.812 -8.632 12.400 1.00 84.94 98 ARG A C 1
ATOM 733 O O . ARG A 1 98 ? -1.882 -8.945 13.585 1.00 84.94 98 ARG A O 1
ATOM 740 N N . LEU A 1 99 ? -2.294 -7.483 11.931 1.00 81.06 99 LEU A N 1
ATOM 741 C CA . LEU A 1 99 ? -2.982 -6.503 12.768 1.00 81.06 99 LEU A CA 1
ATOM 742 C C . LEU A 1 99 ? -4.400 -6.935 13.147 1.00 81.06 99 LEU A C 1
ATOM 744 O O . LEU A 1 99 ? -4.859 -6.590 14.234 1.00 81.06 99 LEU A O 1
ATOM 748 N N . ASN A 1 100 ? -5.086 -7.660 12.265 1.00 77.50 100 ASN A N 1
ATOM 749 C CA . ASN A 1 100 ? -6.436 -8.166 12.512 1.00 77.50 100 ASN A CA 1
ATOM 750 C C . ASN A 1 100 ? -6.425 -9.478 13.321 1.00 77.50 100 ASN A C 1
ATOM 752 O O . ASN A 1 100 ? -7.369 -9.737 14.061 1.00 77.50 100 ASN A O 1
ATOM 756 N N . ASN A 1 101 ? -5.352 -10.271 13.221 1.00 77.62 101 ASN A N 1
ATOM 757 C CA . ASN A 1 101 ? -5.169 -11.540 13.930 1.00 77.62 101 ASN A CA 1
ATOM 758 C C . ASN A 1 101 ? -3.848 -11.553 14.726 1.00 77.62 101 ASN A C 1
ATOM 760 O O . ASN A 1 101 ? -2.917 -12.282 14.368 1.00 77.62 101 ASN A O 1
ATOM 764 N N . PRO A 1 102 ? -3.725 -10.752 15.801 1.00 73.69 102 PRO A N 1
ATOM 765 C CA . PRO A 1 102 ? -2.502 -10.720 16.591 1.00 73.69 102 PRO A CA 1
ATOM 766 C C . PRO A 1 102 ? -2.268 -12.071 17.283 1.00 73.69 102 PRO A C 1
ATOM 768 O O . PRO A 1 102 ? -3.174 -12.639 17.895 1.00 73.69 102 PRO A O 1
ATOM 771 N N . LEU A 1 103 ? -1.034 -12.580 17.226 1.00 74.62 103 LEU A N 1
ATOM 772 C CA . LEU A 1 103 ? -0.645 -13.769 17.986 1.00 74.62 103 LEU A CA 1
ATOM 773 C C . LEU A 1 103 ? -0.775 -13.478 19.487 1.00 74.62 103 LEU A C 1
ATOM 775 O O . LEU A 1 103 ? -0.086 -12.616 20.031 1.00 74.62 103 LEU A O 1
ATOM 779 N N . LEU A 1 104 ? -1.652 -14.217 20.164 1.00 67.81 104 LEU A N 1
ATOM 780 C CA . LEU A 1 104 ? -1.815 -14.133 21.611 1.00 67.81 104 LEU A CA 1
ATOM 781 C C . LEU A 1 104 ? -0.766 -15.018 22.288 1.00 67.81 104 LEU A C 1
ATOM 783 O O . LEU A 1 104 ? -0.917 -16.238 22.353 1.00 67.81 104 LEU A O 1
ATOM 787 N N . ILE A 1 105 ? 0.293 -14.411 22.823 1.00 67.56 105 ILE A N 1
ATOM 788 C CA . ILE A 1 105 ? 1.202 -15.119 23.727 1.00 67.56 105 ILE A CA 1
ATOM 789 C C . ILE A 1 105 ? 0.495 -15.257 25.080 1.00 67.56 105 ILE A C 1
ATOM 791 O O . ILE A 1 105 ? 0.267 -14.269 25.776 1.00 67.56 105 ILE A O 1
ATOM 795 N N . LYS A 1 106 ? 0.145 -16.489 25.466 1.00 60.03 106 LYS A N 1
ATOM 796 C CA . LYS A 1 106 ? -0.262 -16.798 26.843 1.00 60.03 106 LYS A CA 1
ATOM 797 C C . LYS A 1 106 ? 0.994 -16.955 27.693 1.00 60.03 106 LYS A C 1
ATOM 799 O O . LYS A 1 106 ? 1.664 -17.981 27.609 1.00 60.03 106 LYS A O 1
ATOM 804 N N . ILE A 1 107 ? 1.304 -15.942 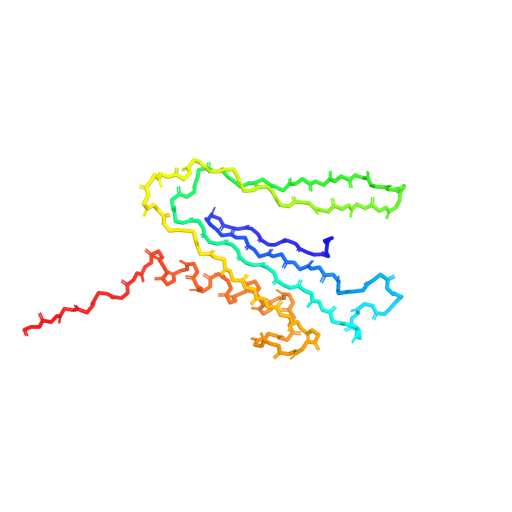28.496 1.00 63.50 107 ILE A N 1
ATOM 805 C CA . ILE A 1 107 ? 2.293 -16.071 29.569 1.00 63.50 107 ILE A CA 1
ATOM 806 C C . ILE A 1 107 ? 1.644 -16.940 30.658 1.00 63.50 107 ILE A C 1
ATOM 808 O O . ILE A 1 107 ? 0.536 -16.629 31.099 1.00 63.50 107 ILE A O 1
ATOM 812 N N . LYS A 1 108 ? 2.279 -18.068 30.993 1.00 57.06 108 LYS A N 1
ATOM 813 C CA . LYS A 1 108 ? 1.894 -18.928 32.121 1.00 57.06 108 LYS A CA 1
ATOM 814 C C . LYS A 1 108 ? 2.553 -18.441 33.400 1.00 57.06 108 LYS A C 1
ATOM 816 O O . LYS A 1 108 ? 3.717 -17.996 33.298 1.00 57.06 108 LYS A O 1
#

pLDDT: mean 73.98, std 10.05, range [55.06, 91.25]